Protein AF-A0A2A4T530-F1 (afdb_monomer)

Structure (mmCIF, N/CA/C/O backbone):
data_AF-A0A2A4T530-F1
#
_entry.id   AF-A0A2A4T530-F1
#
loop_
_atom_site.group_PDB
_atom_site.id
_atom_site.type_symbol
_atom_site.label_atom_id
_atom_site.label_alt_id
_atom_site.label_comp_id
_atom_site.label_asym_id
_atom_site.label_entity_id
_atom_site.label_seq_id
_atom_site.pdbx_PDB_ins_code
_atom_site.Cartn_x
_atom_site.Cartn_y
_atom_site.Cartn_z
_atom_site.occupancy
_atom_site.B_iso_or_equiv
_atom_site.auth_seq_id
_atom_site.auth_comp_id
_atom_site.auth_asym_id
_atom_site.auth_atom_id
_atom_site.pdbx_PDB_model_num
ATOM 1 N N . MET A 1 1 ? 2.447 5.518 13.341 1.00 76.00 1 MET A N 1
ATOM 2 C CA . MET A 1 1 ? 2.434 4.047 13.072 1.00 76.00 1 MET A CA 1
ATOM 3 C C . MET A 1 1 ? 3.116 3.281 14.208 1.00 76.00 1 MET A C 1
ATOM 5 O O . MET A 1 1 ? 4.056 3.818 14.781 1.00 76.00 1 MET A O 1
ATOM 9 N N . THR A 1 2 ? 2.694 2.047 14.523 1.00 84.81 2 THR A N 1
ATOM 10 C CA . THR A 1 2 ? 3.310 1.206 15.579 1.00 84.81 2 THR A CA 1
ATOM 11 C C . THR A 1 2 ? 4.548 0.450 15.076 1.00 84.81 2 THR A C 1
ATOM 13 O O . THR A 1 2 ? 4.663 0.173 13.884 1.00 84.81 2 THR A O 1
ATOM 16 N N . GLU A 1 3 ? 5.471 0.074 15.970 1.00 86.50 3 GLU A N 1
ATOM 17 C CA . GLU A 1 3 ? 6.628 -0.776 15.614 1.00 86.50 3 GLU A CA 1
ATOM 18 C C . GLU A 1 3 ? 6.204 -2.172 15.133 1.00 86.50 3 GLU A C 1
ATOM 20 O O . GLU A 1 3 ? 6.822 -2.739 14.232 1.00 86.50 3 GLU A O 1
ATOM 25 N N . GLU A 1 4 ? 5.105 -2.699 15.675 1.00 89.75 4 GLU A N 1
ATOM 26 C CA . GLU A 1 4 ? 4.522 -3.973 15.249 1.00 89.75 4 GLU A CA 1
ATOM 27 C C . GLU A 1 4 ? 4.070 -3.929 13.783 1.00 89.75 4 GLU A C 1
ATOM 29 O O . GLU A 1 4 ? 4.412 -4.820 13.008 1.00 89.75 4 GLU A O 1
ATOM 34 N N . PHE A 1 5 ? 3.397 -2.849 13.365 1.00 89.31 5 PHE A N 1
ATOM 35 C CA . PHE A 1 5 ? 3.026 -2.635 11.966 1.00 89.31 5 PHE A CA 1
ATOM 36 C C . PHE A 1 5 ? 4.256 -2.613 11.051 1.00 89.31 5 PHE A C 1
ATOM 38 O O . PHE A 1 5 ? 4.261 -3.264 10.006 1.00 89.31 5 PHE A O 1
ATOM 45 N N . LYS A 1 6 ? 5.315 -1.886 11.442 1.00 86.38 6 LYS A N 1
ATOM 46 C CA . LYS A 1 6 ? 6.550 -1.788 10.643 1.00 86.38 6 LYS A CA 1
ATOM 47 C C . LYS A 1 6 ? 7.192 -3.161 10.449 1.00 86.38 6 LYS A C 1
ATOM 49 O O . LYS A 1 6 ? 7.621 -3.487 9.341 1.00 86.38 6 LYS A O 1
ATOM 54 N N . LYS A 1 7 ? 7.241 -3.960 11.519 1.00 88.69 7 LYS A N 1
ATOM 55 C CA . LYS A 1 7 ? 7.766 -5.327 11.494 1.00 88.69 7 LYS A CA 1
ATOM 56 C C . LYS A 1 7 ? 6.934 -6.225 10.577 1.00 88.69 7 LYS A C 1
ATOM 58 O O . LYS A 1 7 ? 7.491 -6.834 9.668 1.00 88.69 7 LYS A O 1
ATOM 63 N N . ASP A 1 8 ? 5.618 -6.252 10.763 1.00 92.06 8 ASP A N 1
ATOM 64 C CA . ASP A 1 8 ? 4.706 -7.077 9.965 1.00 92.06 8 ASP A CA 1
ATOM 65 C C . ASP A 1 8 ? 4.734 -6.715 8.478 1.00 92.06 8 ASP A C 1
ATOM 67 O O . ASP A 1 8 ? 4.734 -7.595 7.616 1.00 92.06 8 ASP A O 1
ATOM 71 N N . LEU A 1 9 ? 4.787 -5.417 8.165 1.00 89.88 9 LEU A N 1
ATOM 72 C CA . LEU A 1 9 ? 4.900 -4.938 6.793 1.00 89.88 9 LEU A CA 1
ATOM 73 C C . LEU A 1 9 ? 6.206 -5.411 6.153 1.00 89.88 9 LEU A C 1
ATOM 75 O O . LEU A 1 9 ? 6.188 -5.901 5.024 1.00 89.88 9 LEU A O 1
ATOM 79 N N . LYS A 1 10 ? 7.330 -5.306 6.870 1.00 87.50 10 LYS A N 1
ATOM 80 C CA . LYS A 1 10 ? 8.623 -5.797 6.384 1.00 87.50 10 LYS A CA 1
ATOM 81 C C . LYS A 1 10 ? 8.570 -7.302 6.108 1.00 87.50 10 LYS A C 1
ATOM 83 O O . LYS A 1 10 ? 8.905 -7.722 5.006 1.00 87.50 10 LYS A O 1
ATOM 88 N N . GLU A 1 11 ? 8.072 -8.100 7.053 1.00 90.38 11 GLU A N 1
ATOM 89 C CA . GLU A 1 11 ? 7.943 -9.554 6.879 1.00 90.38 11 GLU A CA 1
ATOM 90 C C . GLU A 1 11 ? 7.035 -9.931 5.697 1.00 90.38 11 GLU A C 1
ATOM 92 O O . GLU A 1 11 ? 7.316 -10.883 4.963 1.00 90.38 11 GLU A O 1
ATOM 97 N N . TYR A 1 12 ? 5.947 -9.185 5.489 1.00 91.31 12 TYR A N 1
ATOM 98 C CA . TYR A 1 12 ? 5.041 -9.377 4.356 1.00 91.31 12 TYR A CA 1
ATOM 99 C C . TYR A 1 12 ? 5.725 -9.104 3.011 1.00 91.31 12 TYR A C 1
ATOM 101 O O . TYR A 1 12 ? 5.570 -9.876 2.058 1.00 91.31 12 TYR A O 1
ATOM 109 N N . LEU A 1 13 ? 6.505 -8.025 2.930 1.00 88.81 13 LEU A N 1
ATOM 110 C CA . LEU A 1 13 ? 7.243 -7.642 1.726 1.00 88.81 13 LEU A CA 1
ATOM 111 C C . LEU A 1 13 ? 8.390 -8.610 1.421 1.00 88.81 13 LEU A C 1
ATOM 113 O O . LEU A 1 13 ? 8.562 -8.988 0.256 1.00 88.81 13 LEU A O 1
ATOM 117 N N . ASP A 1 14 ? 9.092 -9.074 2.458 1.00 85.69 14 ASP A N 1
ATOM 118 C CA . ASP A 1 14 ? 10.163 -10.067 2.361 1.00 85.69 14 ASP A CA 1
ATOM 119 C C . ASP A 1 14 ? 9.646 -11.386 1.769 1.00 85.69 14 ASP A C 1
ATOM 121 O O . ASP A 1 14 ? 10.196 -11.895 0.789 1.00 85.69 14 ASP A O 1
ATOM 125 N N . LYS A 1 15 ? 8.511 -11.891 2.273 1.00 87.50 15 LYS A N 1
ATOM 126 C CA . LYS A 1 15 ? 7.857 -13.105 1.745 1.00 87.50 15 LYS A CA 1
ATOM 127 C C . LYS A 1 15 ? 7.362 -12.951 0.306 1.00 87.50 15 LYS A C 1
ATOM 129 O O . LYS A 1 15 ? 7.248 -13.938 -0.416 1.00 87.50 15 LYS A O 1
ATOM 134 N N . SER A 1 16 ? 7.076 -11.725 -0.121 1.00 80.25 16 SER A N 1
ATOM 135 C CA . SER A 1 16 ? 6.436 -11.446 -1.409 1.00 80.25 16 SER A CA 1
ATOM 136 C C . SER A 1 16 ? 7.397 -10.989 -2.513 1.00 80.25 16 SER A C 1
ATOM 138 O O . SER A 1 16 ? 6.946 -10.565 -3.583 1.00 80.25 16 SER A O 1
ATOM 140 N N . SER A 1 17 ? 8.712 -11.089 -2.273 1.00 78.56 17 SER A N 1
ATOM 141 C CA . SER A 1 17 ? 9.779 -10.701 -3.214 1.00 78.56 17 SER A CA 1
ATOM 142 C C . SER A 1 17 ? 9.752 -9.224 -3.640 1.00 78.56 17 SER A C 1
ATOM 144 O O . SER A 1 17 ? 10.239 -8.879 -4.717 1.00 78.56 17 SER A O 1
ATOM 146 N N . TRP A 1 18 ? 9.202 -8.347 -2.797 1.00 80.06 18 TRP A N 1
ATOM 147 C CA . TRP A 1 18 ? 9.254 -6.888 -2.982 1.00 8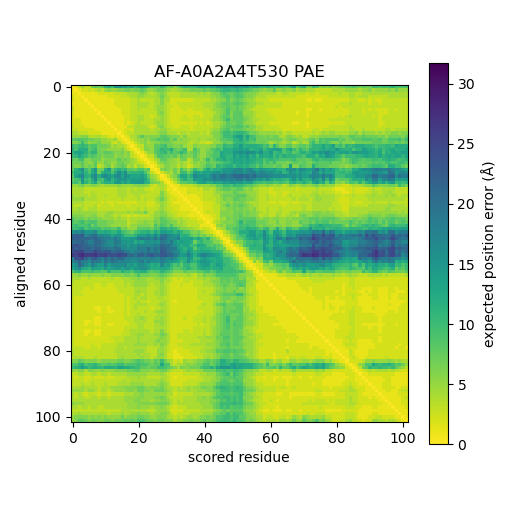0.06 18 TRP A CA 1
ATOM 148 C C . TRP A 1 18 ? 10.476 -6.253 -2.311 1.00 80.06 18 TRP A C 1
ATOM 150 O O . TRP A 1 18 ? 10.585 -5.032 -2.262 1.00 80.06 18 TRP A O 1
ATOM 160 N N . VAL A 1 19 ? 11.402 -7.075 -1.811 1.00 75.94 19 VAL A N 1
ATOM 161 C CA . VAL A 1 19 ? 12.624 -6.613 -1.155 1.00 75.94 19 VAL A CA 1
ATOM 162 C C . VAL A 1 19 ? 13.437 -5.760 -2.113 1.00 75.94 19 VAL A C 1
ATOM 164 O O . VAL A 1 19 ? 13.825 -6.204 -3.196 1.00 75.94 19 VAL A O 1
ATOM 167 N N . ASN A 1 20 ? 13.719 -4.543 -1.675 1.00 73.06 20 ASN A N 1
ATOM 168 C CA . ASN A 1 20 ? 14.686 -3.665 -2.296 1.00 73.06 20 ASN A CA 1
ATOM 169 C C . ASN A 1 20 ? 15.791 -3.361 -1.281 1.00 73.06 20 ASN A C 1
ATOM 171 O O . ASN A 1 20 ? 15.516 -2.949 -0.155 1.00 73.06 20 ASN A O 1
ATOM 175 N N . ILE A 1 21 ? 17.031 -3.633 -1.681 1.00 68.38 21 ILE A N 1
ATOM 176 C CA . ILE A 1 21 ? 18.234 -3.407 -0.870 1.00 68.38 21 ILE A CA 1
ATOM 177 C C . ILE A 1 21 ? 18.845 -2.020 -1.103 1.00 68.38 21 ILE A C 1
ATOM 179 O O . ILE A 1 21 ? 19.620 -1.555 -0.274 1.00 68.38 21 ILE A O 1
ATOM 183 N N . ASN A 1 22 ? 18.509 -1.381 -2.225 1.00 69.00 22 ASN A N 1
ATOM 184 C CA . ASN A 1 22 ? 19.097 -0.121 -2.672 1.00 69.00 22 ASN A CA 1
ATOM 185 C C . ASN A 1 22 ? 18.294 1.086 -2.185 1.00 69.00 22 ASN A C 1
ATOM 187 O O . ASN A 1 22 ? 18.873 2.131 -1.903 1.00 69.00 22 ASN A O 1
ATOM 191 N N . ASP A 1 23 ? 16.977 0.931 -2.047 1.00 69.56 23 ASP A N 1
ATOM 192 C CA . ASP A 1 23 ? 16.107 1.954 -1.481 1.00 69.56 23 ASP A CA 1
ATOM 193 C C . ASP A 1 23 ? 15.539 1.475 -0.146 1.00 69.56 23 ASP A C 1
ATOM 195 O O . ASP A 1 23 ? 15.042 0.350 -0.055 1.00 69.56 23 ASP A O 1
ATOM 199 N N . PRO A 1 24 ? 15.553 2.311 0.901 1.00 70.94 24 PRO A N 1
ATOM 200 C CA . PRO A 1 24 ? 14.883 1.968 2.139 1.00 70.94 24 PRO A CA 1
ATOM 201 C C . PRO A 1 24 ? 13.362 1.943 1.940 1.00 70.94 24 PRO A C 1
ATOM 203 O O . PRO A 1 24 ? 12.788 2.805 1.267 1.00 70.94 24 PRO A O 1
ATOM 206 N N . LEU A 1 25 ? 12.683 0.998 2.602 1.00 77.44 25 LEU A N 1
ATOM 207 C CA . LEU A 1 25 ? 11.261 1.147 2.915 1.00 77.44 25 LEU A CA 1
ATOM 208 C C . LEU A 1 25 ? 11.180 2.254 3.961 1.00 77.44 25 LEU A C 1
ATOM 210 O O . LEU A 1 25 ? 11.177 2.005 5.168 1.00 77.44 25 LEU A O 1
ATOM 214 N N . ILE A 1 26 ? 11.242 3.496 3.494 1.00 66.62 26 ILE A N 1
ATOM 215 C CA . ILE A 1 26 ? 11.160 4.641 4.379 1.00 66.62 26 ILE A CA 1
ATOM 216 C C . ILE A 1 26 ? 9.730 4.670 4.892 1.00 66.62 26 ILE A C 1
ATOM 218 O O . ILE A 1 26 ? 8.830 4.912 4.104 1.00 66.62 26 ILE A O 1
ATOM 222 N N . LEU A 1 27 ? 9.570 4.388 6.188 1.00 63.53 27 LEU A N 1
ATOM 223 C CA . LEU A 1 27 ? 8.424 4.751 7.031 1.00 63.53 27 LEU A CA 1
ATOM 224 C C . LEU A 1 27 ? 8.795 5.919 7.969 1.00 63.53 27 LEU A C 1
ATOM 226 O O . LEU A 1 27 ? 8.103 6.194 8.949 1.00 63.53 27 LEU A O 1
ATOM 230 N N . TYR A 1 28 ? 9.933 6.579 7.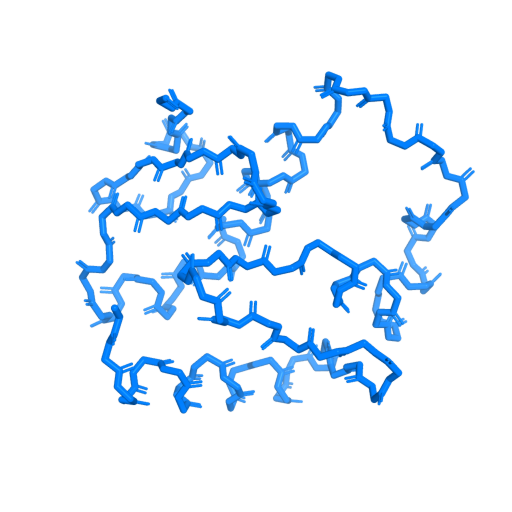722 1.00 49.06 28 TYR A N 1
ATOM 231 C CA . TYR A 1 28 ? 10.301 7.826 8.395 1.00 49.06 28 TYR A CA 1
ATOM 232 C C . TYR A 1 28 ? 9.408 8.943 7.857 1.00 49.06 28 TYR A C 1
ATOM 234 O O . TYR A 1 28 ? 9.269 9.080 6.648 1.00 49.06 28 TYR A O 1
ATOM 242 N N . ASN A 1 29 ? 8.794 9.718 8.750 1.00 53.75 29 ASN A N 1
ATOM 243 C CA . ASN A 1 29 ? 7.687 10.642 8.456 1.00 53.75 29 ASN A CA 1
ATOM 244 C C . ASN A 1 29 ? 6.391 9.955 7.979 1.00 53.75 29 ASN A C 1
ATOM 246 O O . ASN A 1 29 ? 5.587 10.582 7.299 1.00 53.75 29 ASN A O 1
ATOM 250 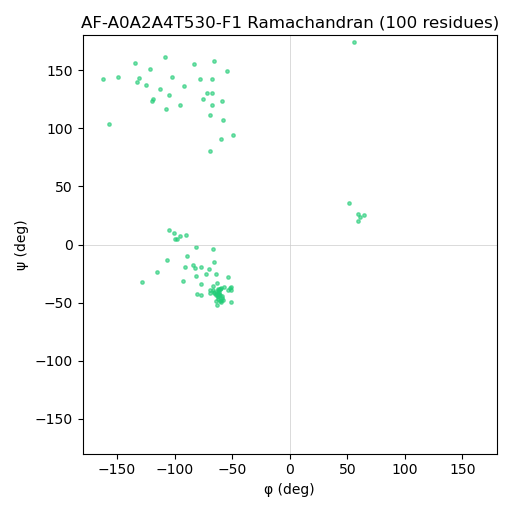N N . GLU A 1 30 ? 6.180 8.682 8.342 1.00 71.12 30 GLU A N 1
ATOM 251 C CA . GLU A 1 30 ? 4.890 7.978 8.202 1.00 71.12 30 GLU A CA 1
ATOM 252 C C 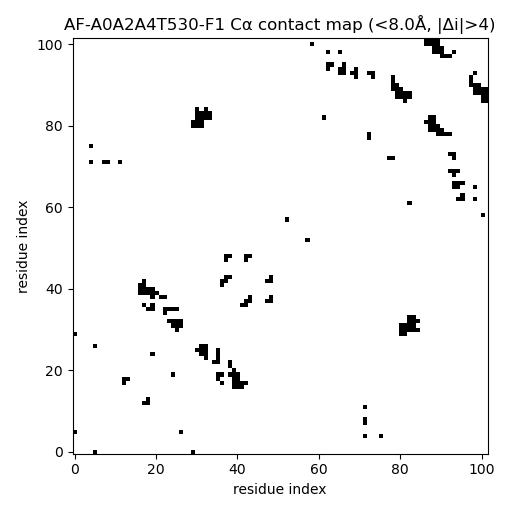. GLU A 1 30 ? 4.341 7.848 6.766 1.00 71.12 30 GLU A C 1
ATOM 254 O O . GLU A 1 30 ? 3.140 7.650 6.570 1.00 71.12 30 GLU A O 1
ATOM 259 N N . TYR A 1 31 ? 5.205 7.915 5.751 1.00 83.88 31 TYR A N 1
ATOM 260 C CA . TYR A 1 31 ? 4.823 7.617 4.370 1.00 83.88 31 TYR A CA 1
ATOM 261 C C . TYR A 1 31 ? 5.416 6.292 3.902 1.00 83.88 31 TYR A C 1
ATOM 263 O O . TYR A 1 31 ? 6.361 5.794 4.491 1.00 83.88 31 TYR A O 1
ATOM 271 N N . ILE A 1 32 ? 4.861 5.717 2.840 1.00 87.69 32 ILE A N 1
ATOM 272 C CA . ILE A 1 32 ? 5.420 4.584 2.109 1.00 87.69 32 ILE A CA 1
ATOM 273 C C . ILE A 1 32 ? 6.206 5.130 0.914 1.00 87.69 32 ILE A C 1
ATOM 275 O O . ILE A 1 32 ? 5.645 5.807 0.046 1.00 87.69 32 ILE A O 1
ATOM 279 N N . SER A 1 33 ? 7.507 4.838 0.843 1.00 85.88 33 SER A N 1
ATOM 280 C CA . SER A 1 33 ? 8.347 5.234 -0.296 1.00 85.88 33 SER A CA 1
ATOM 281 C C . SER A 1 33 ? 7.954 4.493 -1.578 1.00 85.88 33 SER A C 1
ATOM 283 O O . SER A 1 33 ? 8.059 3.270 -1.643 1.00 85.88 33 SER A O 1
ATOM 285 N N . ARG A 1 34 ? 7.561 5.224 -2.632 1.00 83.25 34 ARG A N 1
ATOM 286 C CA . ARG A 1 34 ? 7.290 4.627 -3.955 1.00 83.25 34 ARG A CA 1
ATOM 287 C C . ARG A 1 34 ? 8.540 3.987 -4.555 1.00 83.25 34 ARG A C 1
ATOM 289 O O . ARG A 1 34 ? 8.442 2.897 -5.114 1.00 83.25 34 ARG A O 1
ATOM 296 N N . SER A 1 35 ? 9.699 4.632 -4.397 1.00 80.12 35 SER A N 1
ATOM 297 C CA . SER A 1 35 ? 10.982 4.170 -4.945 1.00 80.12 35 SER A CA 1
ATOM 298 C C . SER A 1 35 ? 11.339 2.765 -4.466 1.00 80.12 35 SER A C 1
ATOM 300 O O . SER A 1 35 ? 11.798 1.955 -5.265 1.00 80.12 35 SER A O 1
ATOM 302 N N . TYR A 1 36 ? 11.012 2.437 -3.207 1.00 85.19 36 TYR A N 1
ATOM 303 C CA . TYR A 1 36 ? 11.178 1.086 -2.667 1.00 85.19 36 TYR A CA 1
ATOM 304 C C . TYR A 1 36 ? 10.548 0.027 -3.579 1.00 85.19 36 TYR A C 1
ATOM 306 O O . TYR A 1 36 ? 11.203 -0.941 -3.959 1.00 85.19 36 TYR A O 1
ATOM 314 N N . PHE A 1 37 ? 9.295 0.246 -3.983 1.00 83.31 37 PHE A N 1
ATOM 315 C CA . PHE A 1 37 ? 8.539 -0.687 -4.813 1.00 83.31 37 PHE A CA 1
ATOM 316 C C . PHE A 1 37 ? 8.969 -0.635 -6.278 1.00 83.31 37 PHE A C 1
ATOM 318 O O . PHE A 1 37 ? 9.161 -1.691 -6.883 1.00 83.31 37 PHE A O 1
ATOM 325 N N . LEU A 1 38 ? 9.168 0.566 -6.833 1.00 79.06 38 LEU A N 1
ATOM 326 C CA . LEU A 1 38 ? 9.552 0.762 -8.237 1.00 79.06 38 LEU A CA 1
ATOM 327 C C . LEU A 1 38 ? 10.887 0.092 -8.580 1.00 79.06 38 LEU A C 1
ATOM 329 O O . LEU A 1 38 ? 11.021 -0.476 -9.661 1.00 79.06 38 LEU A O 1
ATOM 333 N N . HIS A 1 39 ? 11.848 0.122 -7.657 1.00 77.50 39 HIS A N 1
ATOM 334 C CA . HIS A 1 39 ? 13.179 -0.460 -7.845 1.00 77.50 39 HIS A CA 1
ATOM 335 C C . HIS A 1 39 ? 13.345 -1.843 -7.190 1.00 77.50 39 HIS A C 1
ATOM 337 O O . HIS A 1 39 ? 14.434 -2.413 -7.193 1.00 77.50 39 HIS A O 1
ATOM 343 N N . SER A 1 40 ? 12.283 -2.417 -6.618 1.00 79.06 40 SER A N 1
ATOM 344 C CA . SER A 1 40 ? 12.319 -3.815 -6.177 1.00 79.06 40 SER A CA 1
ATOM 345 C C . SER A 1 40 ? 12.457 -4.757 -7.379 1.00 79.06 40 SER A C 1
ATOM 347 O O . SER A 1 40 ? 12.024 -4.431 -8.484 1.00 79.06 40 SER A O 1
ATOM 349 N N . LYS A 1 41 ? 12.941 -5.987 -7.161 1.00 75.38 41 LYS A N 1
ATOM 350 C CA . LYS A 1 41 ? 13.041 -7.018 -8.217 1.00 75.38 41 LYS A CA 1
ATOM 351 C C . LYS A 1 41 ? 11.724 -7.215 -8.988 1.00 75.38 41 LYS A C 1
ATOM 353 O O . LYS A 1 41 ? 11.724 -7.457 -10.194 1.00 75.38 41 LYS A O 1
ATOM 358 N N . ARG A 1 42 ? 10.591 -7.115 -8.286 1.00 75.31 42 ARG A N 1
ATOM 359 C CA . ARG A 1 42 ? 9.247 -7.235 -8.864 1.00 75.31 42 ARG A CA 1
ATOM 360 C C . ARG A 1 42 ? 8.807 -5.971 -9.610 1.00 75.31 42 ARG A C 1
ATOM 362 O O . ARG A 1 42 ? 8.128 -6.088 -10.626 1.00 75.31 42 ARG A O 1
ATOM 369 N N . GLY A 1 43 ? 9.228 -4.798 -9.140 1.00 71.62 43 GLY A N 1
ATOM 370 C CA . GLY A 1 43 ? 9.059 -3.520 -9.832 1.00 71.62 43 GLY A CA 1
ATOM 371 C C . GLY A 1 43 ? 9.815 -3.471 -11.162 1.00 71.62 43 GLY A C 1
ATOM 372 O O . GLY A 1 43 ? 9.232 -3.175 -12.207 1.00 71.62 43 GLY A O 1
ATOM 373 N N . GLU A 1 44 ? 11.090 -3.863 -11.140 1.00 64.56 44 GLU A N 1
ATOM 374 C CA . GLU A 1 44 ? 11.968 -3.875 -12.314 1.00 64.56 44 GLU A CA 1
ATOM 375 C C . GLU A 1 44 ? 11.517 -4.891 -13.373 1.00 64.56 44 GLU A C 1
ATOM 377 O O . GLU A 1 44 ? 11.469 -4.566 -14.559 1.00 64.56 44 GLU A O 1
ATOM 382 N N . GLY A 1 45 ? 11.081 -6.087 -12.959 1.00 59.44 45 GLY A N 1
ATOM 383 C CA . GLY A 1 45 ? 10.520 -7.090 -13.874 1.00 59.44 45 GLY A CA 1
ATOM 384 C C . GLY A 1 45 ? 9.191 -6.682 -14.530 1.00 59.44 45 GLY A C 1
ATOM 385 O O . GLY A 1 45 ? 8.778 -7.297 -15.511 1.00 59.44 45 GLY A O 1
ATOM 386 N N . GLY A 1 46 ? 8.518 -5.650 -14.007 1.00 55.69 46 GLY A N 1
ATOM 387 C CA . GLY A 1 46 ? 7.185 -5.212 -14.428 1.00 55.69 46 GLY A CA 1
ATOM 388 C C . GLY A 1 46 ? 7.135 -4.041 -15.415 1.00 55.69 46 GLY A C 1
ATOM 389 O O . GLY A 1 46 ? 6.034 -3.581 -15.709 1.00 55.69 46 GLY A O 1
ATOM 390 N N . ARG A 1 47 ? 8.269 -3.527 -15.923 1.00 51.41 47 ARG A N 1
ATOM 391 C CA . ARG A 1 47 ? 8.331 -2.261 -16.702 1.00 51.41 47 ARG A CA 1
ATOM 392 C C . ARG A 1 47 ? 7.816 -1.027 -15.934 1.00 51.41 47 ARG A C 1
ATOM 394 O O . ARG A 1 47 ? 7.481 -0.019 -16.552 1.00 51.41 47 ARG A O 1
ATOM 401 N N . LEU A 1 48 ? 7.759 -1.077 -14.598 1.00 53.78 48 LEU A N 1
ATOM 402 C CA . LEU A 1 48 ? 7.334 0.062 -13.766 1.00 53.78 48 LEU A CA 1
ATOM 403 C C . LEU A 1 48 ? 8.362 1.206 -13.763 1.00 53.78 48 LEU A C 1
ATOM 405 O O . LEU A 1 48 ? 8.007 2.344 -13.481 1.00 53.78 48 LEU A O 1
ATOM 409 N N . ARG A 1 49 ? 9.619 0.904 -14.108 1.00 49.53 49 ARG A N 1
ATOM 410 C CA . ARG A 1 49 ? 10.742 1.851 -14.150 1.00 49.53 49 ARG A CA 1
ATOM 411 C C . ARG A 1 49 ? 10.800 2.692 -15.438 1.00 49.53 49 ARG A C 1
ATOM 413 O O . ARG A 1 49 ? 11.301 3.809 -15.401 1.00 49.53 49 ARG A O 1
ATOM 420 N N . ASP A 1 50 ? 10.272 2.180 -16.554 1.00 47.53 50 ASP A N 1
ATOM 421 C CA . ASP A 1 50 ? 10.481 2.759 -17.898 1.00 47.53 50 ASP A CA 1
ATOM 422 C C . ASP A 1 50 ? 9.451 3.814 -18.310 1.00 47.53 50 ASP A C 1
ATOM 424 O O . ASP A 1 50 ? 9.617 4.502 -19.319 1.00 47.53 50 ASP A O 1
ATOM 428 N N . LYS A 1 51 ? 8.375 3.970 -17.544 1.00 47.25 51 LYS A N 1
ATOM 429 C CA . LYS A 1 51 ? 7.434 5.062 -17.750 1.00 47.25 51 LYS A CA 1
ATOM 430 C C . LYS A 1 51 ? 7.645 6.031 -16.615 1.00 47.25 51 LYS A C 1
ATOM 432 O O . LYS A 1 51 ? 7.411 5.685 -15.465 1.00 47.25 51 LYS A O 1
ATOM 437 N N . TRP A 1 52 ? 8.081 7.239 -16.951 1.00 49.38 52 TRP A N 1
ATOM 438 C CA . TRP A 1 52 ? 7.814 8.414 -16.139 1.00 49.38 52 TRP A CA 1
ATOM 439 C C . TRP A 1 52 ? 6.316 8.392 -15.851 1.00 49.38 52 TRP A C 1
ATOM 441 O O . TRP A 1 52 ? 5.525 8.766 -16.714 1.00 49.38 52 TRP A O 1
ATOM 451 N N . ILE A 1 53 ? 5.932 7.819 -14.708 1.00 58.09 53 ILE A N 1
ATOM 452 C CA . ILE A 1 53 ? 4.547 7.758 -14.267 1.00 58.09 53 ILE A CA 1
ATOM 453 C C . ILE A 1 53 ? 4.146 9.224 -14.210 1.00 58.09 53 ILE A C 1
ATOM 455 O O . ILE A 1 53 ? 4.670 9.985 -13.391 1.00 58.09 53 ILE A O 1
ATOM 459 N N . LEU A 1 54 ? 3.322 9.649 -15.171 1.00 58.78 54 LEU A N 1
ATOM 460 C CA . LEU A 1 54 ? 2.802 11.007 -15.185 1.00 58.78 54 LEU A CA 1
ATOM 461 C C . LEU A 1 54 ? 2.148 11.237 -13.828 1.00 58.78 54 LEU A C 1
ATOM 463 O O . LEU A 1 54 ? 1.623 10.305 -13.222 1.00 58.78 54 LEU A O 1
ATOM 467 N N . GLU A 1 55 ? 2.148 12.471 -13.340 1.00 61.75 55 GLU A N 1
ATOM 468 C CA . GLU A 1 55 ? 1.637 12.757 -12.000 1.00 61.75 55 GLU A CA 1
ATOM 469 C C . GLU A 1 55 ? 0.201 12.224 -11.764 1.00 61.75 55 GLU A C 1
ATOM 471 O O . GLU A 1 55 ? -0.168 11.844 -10.651 1.00 61.75 55 GLU A O 1
ATOM 476 N N . GLN A 1 56 ? -0.582 12.119 -12.840 1.00 62.81 56 GLN A N 1
ATOM 477 C CA . GLN A 1 56 ? -1.933 11.555 -12.866 1.00 62.81 56 GLN A CA 1
ATOM 478 C C . GLN A 1 56 ? -1.982 10.021 -12.721 1.00 62.81 56 GLN A C 1
ATOM 480 O O . GLN A 1 56 ? -2.969 9.477 -12.234 1.00 62.81 56 GLN A O 1
ATOM 485 N N . GLU A 1 57 ? -0.927 9.300 -13.097 1.00 77.12 57 GLU A N 1
ATOM 486 C CA . GLU A 1 57 ? -0.843 7.844 -12.955 1.00 77.12 57 GLU A CA 1
ATOM 487 C C . GLU A 1 57 ? -0.383 7.413 -11.551 1.00 77.12 57 GLU A C 1
ATOM 489 O O . GLU A 1 57 ? -0.649 6.274 -11.155 1.00 77.12 57 GLU A O 1
ATOM 494 N N . TYR A 1 58 ? 0.226 8.315 -10.762 1.00 80.31 58 TYR A N 1
ATOM 495 C CA . TYR A 1 58 ? 0.635 7.994 -9.388 1.00 80.31 58 TYR A CA 1
ATOM 496 C C . TYR A 1 58 ? -0.549 7.652 -8.499 1.00 80.31 58 TYR A C 1
ATOM 498 O O . TYR A 1 58 ? -0.446 6.714 -7.723 1.00 80.31 58 TYR A O 1
ATOM 506 N N . GLU A 1 59 ? -1.686 8.339 -8.623 1.00 86.75 59 GLU A N 1
ATOM 507 C CA . GLU A 1 59 ? -2.839 8.013 -7.779 1.00 86.75 59 GLU A CA 1
ATOM 508 C C . GLU A 1 59 ? -3.355 6.600 -8.054 1.00 86.75 59 GLU A C 1
ATOM 510 O O . GLU A 1 59 ? -3.642 5.838 -7.131 1.00 86.75 59 GLU A O 1
ATOM 515 N N . LYS A 1 60 ? -3.432 6.227 -9.334 1.00 86.12 60 LYS A N 1
ATOM 516 C CA . LYS A 1 60 ? -3.831 4.881 -9.735 1.00 86.12 60 LYS A CA 1
ATOM 517 C C . LYS A 1 60 ? -2.834 3.849 -9.213 1.00 86.12 60 LYS A C 1
ATOM 519 O O . LYS A 1 60 ? -3.251 2.847 -8.636 1.00 86.12 60 LYS A O 1
ATOM 524 N N . TYR A 1 61 ? -1.536 4.098 -9.385 1.00 84.88 61 TYR A N 1
ATOM 525 C CA . TYR A 1 61 ? -0.476 3.237 -8.863 1.00 84.88 61 TYR A CA 1
ATOM 526 C C . TYR A 1 61 ? -0.569 3.073 -7.342 1.00 84.88 61 TYR A C 1
ATOM 528 O O . TYR A 1 61 ? -0.567 1.947 -6.845 1.00 84.88 61 TYR A O 1
ATOM 536 N N . ASP A 1 62 ? -0.729 4.176 -6.615 1.00 89.00 62 ASP A N 1
ATOM 537 C CA . ASP A 1 62 ? -0.836 4.191 -5.161 1.00 89.00 62 ASP A CA 1
ATOM 538 C C . ASP A 1 62 ? -2.054 3.390 -4.699 1.00 89.00 62 ASP A C 1
ATOM 540 O O . ASP A 1 62 ? -1.930 2.573 -3.794 1.00 89.00 62 ASP A O 1
ATOM 544 N N . LYS A 1 63 ? -3.210 3.518 -5.367 1.00 91.19 63 LYS A N 1
ATOM 545 C CA . LYS A 1 63 ? -4.398 2.701 -5.066 1.00 91.19 63 LYS A CA 1
ATOM 546 C C . LYS A 1 63 ? -4.130 1.204 -5.220 1.00 91.19 63 LYS A C 1
ATOM 548 O O . LYS A 1 63 ? -4.504 0.430 -4.341 1.00 91.19 63 LYS A O 1
ATOM 553 N N . TYR A 1 64 ? -3.456 0.780 -6.291 1.00 89.25 64 TYR A N 1
ATOM 554 C CA . TYR A 1 64 ? -3.087 -0.631 -6.462 1.00 89.25 64 TYR A CA 1
ATOM 555 C C . TYR A 1 64 ? -2.079 -1.101 -5.413 1.00 89.25 64 TYR A C 1
ATOM 557 O O . TYR A 1 64 ? -2.232 -2.199 -4.876 1.00 89.25 64 TYR A O 1
ATOM 565 N N . LEU A 1 65 ? -1.078 -0.277 -5.099 1.00 89.75 65 LEU A N 1
ATOM 566 C CA . LEU A 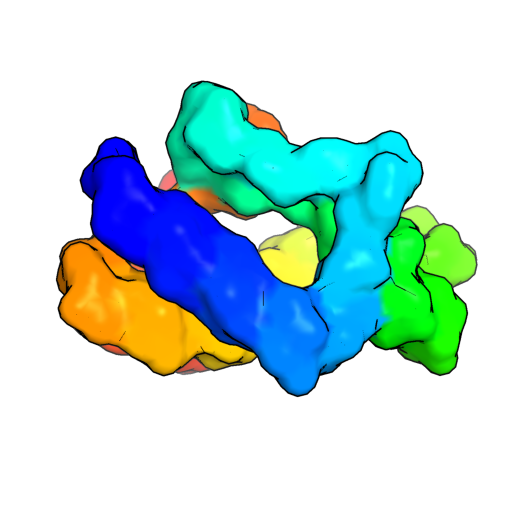1 65 ? -0.093 -0.563 -4.061 1.00 89.75 65 LEU A CA 1
ATOM 567 C C . LEU A 1 65 ? -0.768 -0.727 -2.694 1.00 89.75 65 LEU A C 1
ATOM 569 O O . LEU A 1 65 ? -0.544 -1.713 -2.002 1.00 89.75 65 LEU A O 1
ATOM 573 N N . LEU A 1 66 ? -1.641 0.202 -2.321 1.00 92.44 66 LEU A N 1
ATOM 574 C CA . LEU A 1 66 ? -2.355 0.181 -1.048 1.00 92.44 66 LEU A CA 1
ATOM 575 C C . LEU A 1 66 ? -3.346 -0.984 -0.963 1.00 92.44 66 LEU A C 1
ATOM 577 O O . LEU A 1 66 ? -3.410 -1.655 0.062 1.00 92.44 66 LEU A O 1
ATOM 581 N N . ASN A 1 67 ? -4.037 -1.307 -2.057 1.00 93.44 67 ASN A N 1
ATOM 582 C CA . ASN A 1 67 ? -4.858 -2.515 -2.145 1.00 93.44 67 ASN A CA 1
ATOM 583 C C . ASN A 1 67 ? -4.019 -3.797 -1.995 1.00 93.44 67 ASN A C 1
ATOM 585 O O . ASN A 1 67 ? -4.448 -4.751 -1.352 1.00 93.44 67 ASN A O 1
ATOM 589 N N . TYR A 1 68 ? -2.806 -3.830 -2.549 1.00 91.31 68 TYR A N 1
ATOM 590 C CA . TYR A 1 68 ? -1.877 -4.948 -2.375 1.00 91.31 68 TYR A CA 1
ATOM 591 C C . TYR A 1 68 ? -1.378 -5.087 -0.922 1.00 91.31 68 TYR A C 1
ATOM 593 O O . TYR A 1 68 ? -1.199 -6.201 -0.423 1.00 91.31 68 TYR A O 1
ATOM 601 N N . LEU A 1 69 ? -1.176 -3.963 -0.232 1.00 92.06 69 LEU A N 1
ATOM 602 C CA . LEU A 1 69 ? -0.788 -3.911 1.182 1.00 92.06 69 LEU A CA 1
ATOM 603 C C . LEU A 1 69 ? -1.971 -4.090 2.146 1.00 92.06 69 LEU A C 1
ATOM 605 O O . LEU A 1 69 ? -1.767 -4.153 3.362 1.00 92.06 69 LEU A O 1
ATOM 609 N N . SER A 1 70 ? -3.192 -4.220 1.621 1.00 94.81 70 SER A N 1
ATOM 610 C CA . SER A 1 70 ? -4.420 -4.309 2.408 1.00 94.81 70 SER A CA 1
ATOM 611 C C . SER A 1 70 ? -4.415 -5.358 3.518 1.00 94.81 70 SER A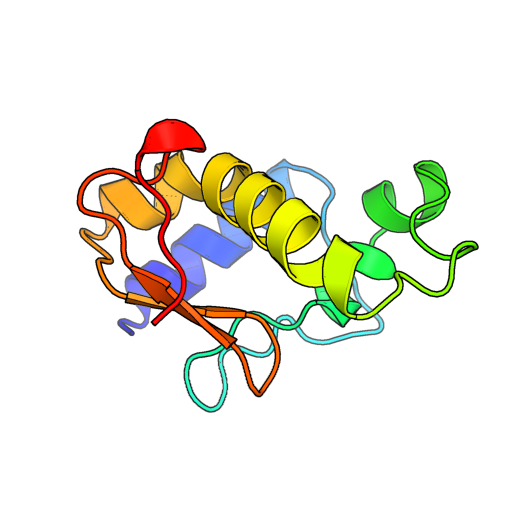 C 1
ATOM 613 O O . SER A 1 70 ? -4.915 -5.023 4.591 1.00 94.81 70 SER A O 1
ATOM 615 N N . PRO A 1 71 ? -3.814 -6.563 3.383 1.00 94.75 71 PRO A N 1
ATOM 616 C CA . PRO A 1 71 ? -3.834 -7.532 4.476 1.00 94.75 71 PRO A CA 1
ATOM 617 C C . PRO A 1 71 ? -3.150 -6.999 5.739 1.00 94.75 71 PRO A C 1
ATOM 619 O O . PRO A 1 71 ? -3.641 -7.213 6.845 1.00 94.75 71 PRO A O 1
ATOM 622 N N . ILE A 1 72 ? -2.047 -6.262 5.582 1.00 94.69 72 ILE A N 1
ATOM 623 C CA . ILE A 1 72 ? -1.295 -5.691 6.705 1.00 94.69 72 ILE A CA 1
ATOM 624 C C . ILE A 1 72 ? -1.950 -4.406 7.203 1.00 94.69 72 ILE A C 1
ATOM 626 O O . ILE A 1 72 ? -2.086 -4.219 8.412 1.00 94.69 72 ILE A O 1
ATOM 630 N N . LEU A 1 73 ? -2.401 -3.542 6.291 1.00 93.50 73 LEU A N 1
ATOM 631 C CA . LEU A 1 73 ? -3.068 -2.294 6.661 1.00 93.50 73 LEU A CA 1
ATOM 632 C C . LEU A 1 73 ? -4.365 -2.560 7.444 1.00 93.50 73 LEU A C 1
ATOM 634 O O . LEU A 1 73 ? -4.598 -1.932 8.476 1.00 93.50 73 LEU A O 1
ATOM 638 N N . ASN A 1 74 ? -5.158 -3.543 7.007 1.00 94.56 74 ASN A N 1
ATOM 639 C CA . ASN A 1 74 ? -6.380 -3.966 7.689 1.00 94.56 74 ASN A CA 1
ATOM 640 C C . ASN A 1 74 ? -6.080 -4.674 9.019 1.00 94.56 74 ASN A C 1
ATOM 642 O O . ASN A 1 74 ? -6.735 -4.373 10.012 1.00 94.56 74 ASN A O 1
ATOM 646 N N . LYS A 1 75 ? -5.067 -5.560 9.079 1.00 95.06 75 LYS A N 1
ATOM 647 C CA . LYS A 1 75 ? -4.651 -6.233 10.330 1.00 95.06 75 LYS A CA 1
ATOM 648 C C . LYS A 1 75 ? -4.363 -5.230 11.452 1.00 95.06 75 LYS A C 1
ATOM 650 O O . LYS A 1 75 ? -4.720 -5.476 12.600 1.00 95.06 75 LYS A O 1
ATOM 655 N N . HIS A 1 76 ? -3.737 -4.105 11.110 1.00 92.88 76 HIS A N 1
ATOM 656 C CA . HIS A 1 76 ? -3.333 -3.062 12.058 1.00 92.88 76 HIS A CA 1
ATOM 657 C C . HIS A 1 76 ? -4.342 -1.917 12.205 1.00 92.88 76 HIS A C 1
ATOM 659 O O . HIS A 1 76 ? -4.046 -0.935 12.882 1.00 92.88 76 HIS A O 1
ATOM 665 N N . ASN A 1 77 ? -5.530 -2.021 11.597 1.00 92.56 77 ASN A N 1
ATOM 666 C CA . ASN A 1 77 ? -6.552 -0.966 11.597 1.00 92.56 77 ASN A CA 1
ATOM 667 C C . ASN A 1 77 ? -6.014 0.408 11.147 1.00 92.56 77 ASN A C 1
ATOM 669 O O . ASN A 1 77 ? -6.428 1.449 11.666 1.00 92.56 77 ASN A O 1
ATOM 673 N N . ILE A 1 78 ? -5.080 0.424 10.193 1.00 91.69 78 ILE A N 1
ATOM 674 C CA . ILE A 1 78 ? -4.584 1.666 9.596 1.00 91.69 78 ILE A CA 1
ATOM 675 C C . ILE A 1 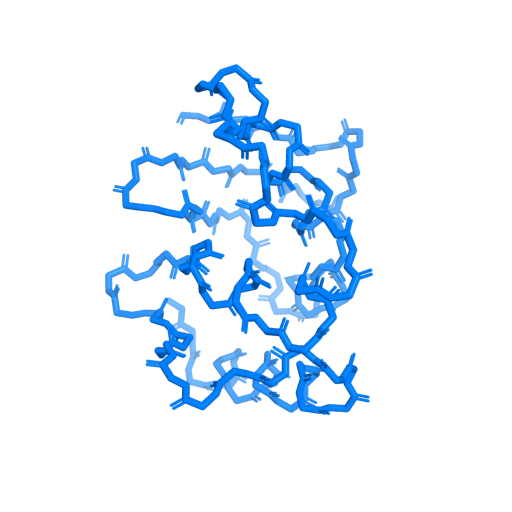78 ? -5.727 2.281 8.793 1.00 91.69 78 ILE A C 1
ATOM 677 O O . ILE A 1 78 ? -6.356 1.585 8.006 1.00 91.69 78 ILE A O 1
ATOM 681 N N . LYS A 1 79 ? -6.008 3.571 8.987 1.00 93.12 79 LYS A N 1
ATOM 682 C CA . LYS A 1 79 ? -7.092 4.278 8.278 1.00 93.12 79 LYS A CA 1
ATOM 683 C C . LYS A 1 79 ? -6.596 5.377 7.353 1.00 93.12 79 LYS A C 1
ATOM 685 O O . LYS A 1 79 ? -7.289 5.710 6.403 1.00 93.12 79 LYS A O 1
ATOM 690 N N . GLU A 1 80 ? -5.405 5.899 7.624 1.00 93.50 80 GLU A N 1
ATOM 691 C CA . GLU A 1 80 ? -4.735 6.934 6.843 1.00 93.50 80 GLU A CA 1
ATOM 692 C C . GLU A 1 80 ? -3.288 6.506 6.603 1.00 93.50 80 GLU A C 1
ATOM 694 O O . GLU A 1 80 ? -2.638 5.955 7.498 1.00 93.50 80 GLU A O 1
ATOM 699 N N . ILE A 1 81 ? -2.782 6.748 5.397 1.00 90.81 81 ILE A N 1
ATOM 700 C CA . ILE A 1 81 ? -1.380 6.530 5.068 1.00 90.81 81 ILE A CA 1
ATOM 701 C C . ILE A 1 81 ? -0.913 7.510 4.003 1.00 90.81 81 ILE A C 1
ATOM 703 O O . ILE A 1 81 ? -1.651 7.853 3.079 1.00 90.81 81 ILE A O 1
ATOM 707 N N . SER A 1 82 ? 0.336 7.943 4.112 1.00 91.31 82 SER A N 1
ATOM 708 C CA . SER A 1 82 ? 0.963 8.738 3.061 1.00 91.31 82 SER A CA 1
ATOM 709 C C . SER A 1 82 ? 1.691 7.815 2.082 1.00 91.31 82 SER A C 1
ATOM 711 O O . SER A 1 82 ? 2.371 6.881 2.504 1.00 91.31 82 SER A O 1
ATOM 713 N N . VAL A 1 83 ? 1.574 8.049 0.776 1.00 88.88 83 VAL A N 1
ATOM 714 C CA . VAL A 1 83 ? 2.371 7.365 -0.254 1.00 88.88 83 VAL A CA 1
ATOM 715 C C . VAL A 1 83 ? 3.174 8.398 -1.026 1.00 88.88 83 VAL A C 1
ATOM 717 O O . VAL A 1 83 ? 2.649 9.375 -1.571 1.00 88.88 83 VAL A O 1
ATOM 720 N N . GLY A 1 84 ? 4.491 8.202 -1.037 1.00 79.88 84 GLY A N 1
ATOM 721 C CA . GLY A 1 84 ? 5.434 9.284 -1.292 1.00 79.88 84 GLY A CA 1
ATOM 722 C C . GLY A 1 84 ? 5.247 10.457 -0.322 1.00 79.88 84 GLY A C 1
ATOM 723 O O . GLY A 1 84 ? 4.325 10.504 0.484 1.00 79.88 84 GLY A O 1
ATOM 724 N N . HIS A 1 85 ? 6.128 11.442 -0.402 1.00 71.44 85 HIS A N 1
ATOM 725 C CA . HIS A 1 85 ? 6.153 12.552 0.554 1.00 71.44 85 HIS A CA 1
ATOM 726 C C . HIS A 1 85 ? 4.936 13.498 0.516 1.00 71.44 85 HIS A C 1
ATOM 728 O O . HIS A 1 85 ? 4.901 14.447 1.291 1.00 71.44 85 HIS A O 1
ATOM 734 N N . ILE A 1 86 ? 3.988 13.308 -0.408 1.00 78.25 86 ILE A N 1
ATOM 735 C CA . ILE A 1 86 ? 3.036 14.362 -0.798 1.00 78.25 86 ILE A CA 1
ATOM 736 C C . ILE A 1 86 ? 1.576 13.900 -0.735 1.00 78.25 86 ILE A C 1
ATOM 738 O O . ILE A 1 86 ? 0.704 14.712 -0.450 1.00 78.25 86 ILE A O 1
ATOM 742 N N . ARG A 1 87 ? 1.278 12.621 -1.000 1.00 88.12 87 ARG A N 1
ATOM 743 C CA . ARG A 1 87 ? -0.113 12.165 -1.138 1.00 88.12 87 ARG A CA 1
ATOM 744 C C . ARG A 1 87 ? -0.553 11.388 0.078 1.00 88.12 87 ARG A C 1
ATOM 746 O O . ARG A 1 87 ? 0.107 10.423 0.455 1.00 88.12 87 ARG A O 1
ATOM 753 N N . LYS A 1 88 ? -1.690 11.785 0.631 1.00 92.62 88 LYS A N 1
ATOM 754 C CA . LYS A 1 88 ? -2.372 11.077 1.702 1.00 92.62 88 LYS A CA 1
ATOM 755 C C . LYS A 1 88 ? -3.552 10.309 1.141 1.00 92.62 88 LYS A C 1
ATOM 757 O O . LYS A 1 88 ? -4.219 10.754 0.210 1.00 92.62 88 LYS A O 1
ATOM 762 N N . TYR A 1 89 ? -3.777 9.143 1.718 1.00 93.62 89 TYR A N 1
ATOM 763 C CA . TYR A 1 89 ? -4.875 8.265 1.376 1.00 93.62 89 TYR A CA 1
ATOM 764 C C . TYR A 1 89 ? -5.586 7.827 2.639 1.00 93.62 89 TYR A C 1
ATOM 766 O O . TYR A 1 89 ? -4.934 7.542 3.643 1.00 93.62 89 TYR A O 1
ATOM 774 N N . GLU A 1 90 ? -6.902 7.698 2.553 1.00 96.00 90 GLU A N 1
ATOM 775 C CA . GLU A 1 90 ? -7.728 7.103 3.592 1.00 96.00 90 GLU A CA 1
ATOM 776 C C . GLU A 1 90 ? -8.518 5.903 3.066 1.00 96.00 90 GLU A C 1
ATOM 778 O O . GLU A 1 90 ? -8.867 5.823 1.881 1.00 96.00 90 GLU A O 1
ATOM 783 N N . SER A 1 91 ? -8.807 4.959 3.961 1.00 96.12 91 SER A N 1
ATOM 784 C CA . SER A 1 91 ? -9.740 3.863 3.715 1.00 96.12 91 SER A CA 1
ATOM 785 C C . SER A 1 91 ? -10.187 3.215 5.027 1.00 96.12 91 SER A C 1
ATOM 787 O O . SER A 1 91 ? -9.396 3.039 5.951 1.00 96.12 91 SER A O 1
ATOM 789 N N . LEU A 1 92 ? -11.459 2.810 5.109 1.00 93.56 92 LEU A N 1
ATOM 790 C CA . LEU A 1 92 ? -11.975 2.007 6.230 1.00 93.56 92 LEU A CA 1
ATOM 791 C C . LEU A 1 92 ? -11.685 0.506 6.075 1.00 93.56 92 LEU A C 1
ATOM 793 O O . LEU A 1 92 ? -11.741 -0.239 7.049 1.00 93.56 92 LEU A O 1
ATOM 797 N N . ASN A 1 93 ? -11.414 0.068 4.849 1.00 95.19 93 ASN A N 1
ATOM 798 C CA . ASN A 1 93 ? -11.050 -1.297 4.494 1.00 95.19 93 ASN A CA 1
ATOM 799 C C . ASN A 1 93 ? -10.291 -1.198 3.180 1.00 95.19 93 ASN A C 1
ATOM 801 O O . ASN A 1 93 ? -10.938 -0.964 2.165 1.00 95.19 93 ASN A O 1
ATOM 805 N N . TRP A 1 94 ? -8.964 -1.314 3.201 1.00 93.31 94 TRP A N 1
ATOM 806 C CA . TRP A 1 94 ? -8.086 -0.996 2.071 1.00 93.31 94 TRP A CA 1
ATOM 807 C C . TRP A 1 94 ? -8.399 -1.841 0.830 1.00 93.31 94 TRP A C 1
ATOM 809 O O . TRP A 1 94 ? -7.847 -2.914 0.631 1.00 93.31 94 TRP A O 1
ATOM 819 N N . SER A 1 95 ? -9.280 -1.346 -0.030 1.00 94.44 95 SER A N 1
ATOM 820 C CA . SER A 1 95 ? -9.651 -1.956 -1.304 1.00 94.44 95 SER A CA 1
ATOM 821 C C . SER A 1 95 ? -9.666 -0.878 -2.380 1.00 94.44 95 SER A C 1
ATOM 823 O O . SER A 1 95 ? -9.843 0.298 -2.063 1.00 94.44 95 SER A O 1
ATOM 825 N N . ILE A 1 96 ? -9.492 -1.244 -3.651 1.00 91.50 96 ILE A N 1
ATOM 826 C CA . ILE A 1 96 ? -9.469 -0.259 -4.752 1.00 91.50 96 ILE A CA 1
ATOM 827 C C . ILE A 1 96 ? -10.682 0.686 -4.704 1.00 91.50 96 ILE A C 1
ATOM 829 O O . ILE A 1 96 ? -10.518 1.888 -4.907 1.00 91.50 96 ILE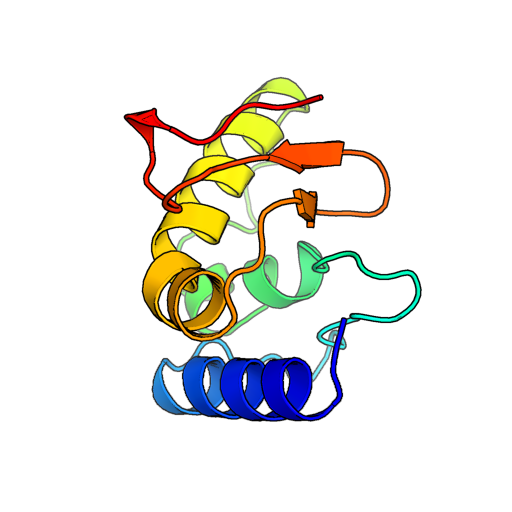 A O 1
ATOM 833 N N . ASP A 1 97 ? -11.864 0.164 -4.371 1.00 93.62 97 ASP A N 1
ATOM 834 C CA . ASP A 1 97 ? -13.122 0.920 -4.376 1.00 93.62 97 ASP A CA 1
ATOM 835 C C . ASP 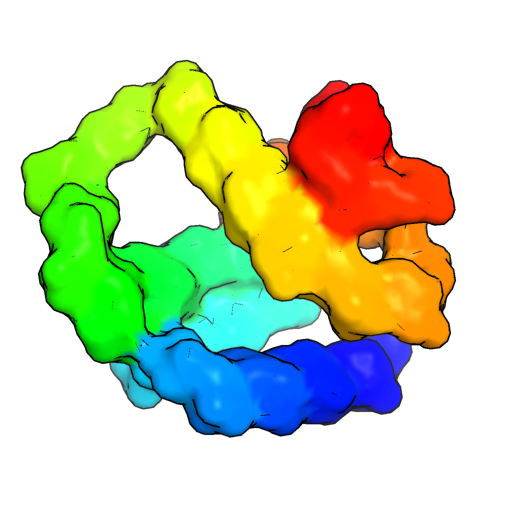A 1 97 ? -13.284 1.862 -3.171 1.00 93.62 97 ASP A C 1
ATOM 837 O O . ASP A 1 97 ? -14.091 2.792 -3.197 1.00 93.62 97 ASP A O 1
ATOM 841 N N . THR A 1 98 ? -12.528 1.637 -2.097 1.00 95.38 98 THR A N 1
ATOM 842 C CA . THR A 1 98 ? -12.656 2.374 -0.830 1.00 95.38 98 THR A CA 1
ATOM 843 C C . THR A 1 98 ? -11.517 3.358 -0.590 1.00 95.38 98 THR A C 1
ATOM 845 O O . THR A 1 98 ? -11.631 4.185 0.311 1.00 95.38 98 THR A O 1
ATOM 848 N N . ILE A 1 99 ? -10.421 3.274 -1.349 1.00 95.62 99 ILE A N 1
ATOM 849 C CA . ILE A 1 99 ? -9.267 4.167 -1.201 1.00 95.62 99 ILE A CA 1
ATOM 850 C C . ILE A 1 99 ? -9.574 5.543 -1.796 1.00 95.62 99 ILE A C 1
ATOM 852 O O . ILE A 1 99 ? -9.880 5.675 -2.986 1.00 95.62 99 ILE A O 1
ATOM 856 N N . ARG A 1 100 ? -9.407 6.585 -0.980 1.00 95.69 100 ARG A N 1
ATOM 857 C CA . ARG A 1 100 ? -9.615 7.988 -1.363 1.00 95.69 100 ARG A CA 1
ATOM 858 C C . ARG A 1 100 ? -8.365 8.801 -1.070 1.00 95.69 100 ARG A C 1
ATOM 860 O O . ARG A 1 100 ? -7.751 8.602 -0.030 1.00 95.69 100 ARG A O 1
ATOM 867 N N . SER A 1 101 ? -7.980 9.684 -1.986 1.00 92.38 101 SER A N 1
ATOM 868 C CA . SER A 1 101 ? -6.968 10.705 -1.706 1.00 92.38 101 SER A CA 1
ATOM 869 C C . SER A 1 101 ? -7.588 11.839 -0.894 1.00 92.38 101 SER A C 1
ATOM 871 O O . SER A 1 101 ? -8.728 12.217 -1.179 1.00 92.38 101 SER A O 1
ATOM 873 N N . ILE A 1 102 ? -6.833 12.393 0.050 1.00 89.81 102 ILE A N 1
ATOM 874 C CA . ILE A 1 102 ? -7.237 13.522 0.903 1.00 89.81 102 ILE A CA 1
ATOM 875 C C . ILE A 1 102 ? -6.189 14.631 0.904 1.00 89.81 102 ILE A C 1
ATOM 877 O O . ILE A 1 102 ? -5.002 14.320 0.641 1.00 89.81 102 ILE A O 1
#

Secondary structure (DSSP, 8-state):
--HHHHHHHHHHHHHTT---SSS----GGGEE-HHHHHTSHHHHTTT-SSS---HHHHHHHHHHHHHHTHHHHHHTT--EEEETTTEEEE-SS-STTT-EE-

Radius of gyration: 12.84 Å; Cα contacts (8 Å, |Δi|>4): 127; chains: 1; bounding box: 32×28×34 Å

Foldseek 3Di:
DDPVLVVVLVVVCVVVQLQDPPDDQDCPVFAGEPCSNCRGPNNVVPCVVVDPCPPVNVVVVVLVVQQVCQVSCVVVQPAWGHYPPDWIWGARRSHSVGIDID

Mean predicted aligned error: 6.04 Å

pLDDT: mean 81.39, std 13.57, range [47.25, 96.12]

Solvent-accessible surface area (backbone atoms only — not comparable to full-atom values): 5728 Å² total; per-residue (Å²): 136,57,73,66,55,56,51,54,49,49,54,54,33,55,76,66,51,44,57,36,91,89,37,64,78,39,57,74,92,59,19,44,40,54,61,17,49,37,66,2,62,55,20,55,76,62,61,53,68,78,49,84,67,48,82,78,48,47,60,60,50,48,38,53,52,46,34,70,44,15,72,56,38,49,74,67,68,53,44,67,46,27,50,37,101,81,43,36,35,35,23,98,56,47,33,71,91,48,54,40,79,105

Sequence (102 aa):
MTEEFKKDLKEYLDKSSWVNINDPLILYNEYISRSYFLHSKRGEGGRLRDKWILEQEYEKYDKYLLNYLSPILNKHNIKEISVGHIRKYESLNWSIDTIRSI